Protein AF-A0A3C1YAT5-F1 (afdb_monomer)

Structure (mmCIF, N/CA/C/O backbone):
data_AF-A0A3C1YAT5-F1
#
_entry.id   AF-A0A3C1YAT5-F1
#
loop_
_atom_site.group_PDB
_atom_site.id
_atom_site.type_symbol
_atom_site.label_atom_id
_atom_site.label_alt_id
_atom_site.label_comp_id
_atom_site.label_asym_id
_atom_site.label_entity_id
_atom_site.label_seq_id
_atom_site.pdbx_PDB_ins_code
_atom_site.Cartn_x
_atom_site.Cartn_y
_atom_site.Cartn_z
_atom_site.occupancy
_atom_site.B_iso_or_equiv
_atom_site.auth_seq_id
_atom_site.auth_comp_id
_atom_site.auth_asym_id
_atom_site.auth_atom_id
_atom_site.pdbx_PDB_model_num
ATOM 1 N N . LYS A 1 1 ? -10.992 -2.499 -1.878 1.00 79.44 1 LYS A N 1
ATOM 2 C CA . LYS A 1 1 ? -9.751 -2.399 -2.696 1.00 79.44 1 LYS A CA 1
ATOM 3 C C . LYS A 1 1 ? -8.880 -1.269 -2.128 1.00 79.44 1 LYS A C 1
ATOM 5 O O . LYS A 1 1 ? -9.451 -0.261 -1.740 1.00 79.44 1 LYS A O 1
ATOM 10 N N . PHE A 1 2 ? -7.551 -1.434 -2.014 1.00 92.88 2 PHE A N 1
ATOM 11 C CA . PHE A 1 2 ? -6.635 -0.453 -1.375 1.00 92.88 2 PHE A CA 1
ATOM 12 C C . PHE A 1 2 ? -5.740 0.321 -2.357 1.00 92.88 2 PHE A C 1
ATOM 14 O O . PHE A 1 2 ? -4.995 1.206 -1.937 1.00 92.88 2 PHE A O 1
ATOM 21 N N . LEU A 1 3 ? -5.799 -0.018 -3.644 1.00 93.56 3 LEU A N 1
ATOM 22 C CA . LEU A 1 3 ? -5.091 0.663 -4.723 1.00 93.56 3 LEU A CA 1
ATOM 23 C C . LEU A 1 3 ? -6.105 1.276 -5.688 1.00 93.56 3 LEU A C 1
ATOM 25 O O . LEU A 1 3 ? -7.210 0.743 -5.824 1.00 93.56 3 LEU A O 1
ATOM 29 N N . ASN A 1 4 ? -5.729 2.376 -6.335 1.00 91.88 4 ASN A N 1
ATOM 30 C CA . ASN A 1 4 ? -6.462 2.916 -7.475 1.00 91.88 4 ASN A CA 1
ATOM 31 C C . ASN A 1 4 ? -6.046 2.208 -8.776 1.00 91.88 4 ASN A C 1
ATOM 33 O O . ASN A 1 4 ? -5.164 1.346 -8.776 1.00 91.88 4 ASN A O 1
ATOM 37 N N . GLU A 1 5 ? -6.685 2.578 -9.883 1.00 89.50 5 GLU A N 1
ATOM 38 C CA . GLU A 1 5 ? -6.423 1.983 -11.199 1.00 89.50 5 GLU A CA 1
ATOM 39 C C . GLU A 1 5 ? -4.998 2.236 -11.691 1.00 89.50 5 GLU A C 1
ATOM 41 O O . GLU A 1 5 ? -4.457 1.388 -12.388 1.00 89.50 5 GLU A O 1
ATOM 46 N N . GLN A 1 6 ? -4.372 3.332 -11.243 1.00 90.31 6 GLN A N 1
ATOM 47 C CA . GLN A 1 6 ? -2.978 3.711 -11.510 1.00 90.31 6 GLN A CA 1
ATOM 48 C C . GLN A 1 6 ? -1.960 2.964 -10.620 1.00 90.31 6 GLN A C 1
ATOM 50 O O . GLN A 1 6 ? -0.766 3.270 -10.621 1.00 90.31 6 GLN A O 1
ATOM 55 N N . GLY A 1 7 ? -2.427 2.045 -9.770 1.00 90.31 7 GLY A N 1
ATOM 56 C CA . GLY A 1 7 ? -1.596 1.288 -8.838 1.00 90.31 7 GLY A CA 1
ATOM 57 C C . GLY A 1 7 ? -1.139 2.068 -7.600 1.00 90.31 7 GLY A C 1
ATOM 58 O O . GLY A 1 7 ? -0.379 1.523 -6.804 1.00 90.31 7 GLY A O 1
ATOM 59 N N . LYS A 1 8 ? -1.590 3.308 -7.371 1.00 92.56 8 LYS A N 1
ATOM 60 C CA . LYS A 1 8 ? -1.296 4.127 -6.176 1.00 92.56 8 L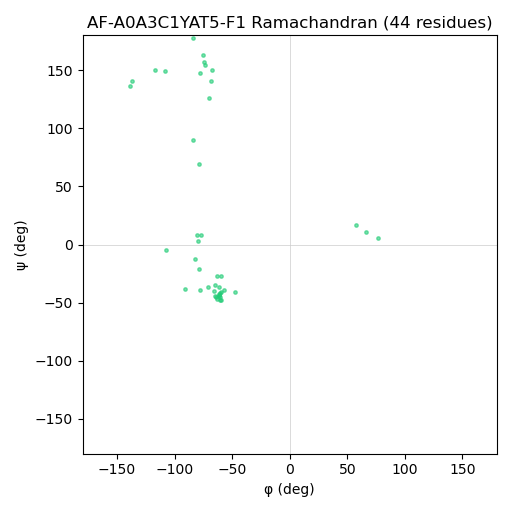YS A CA 1
ATOM 61 C C . LYS A 1 8 ? -2.140 3.690 -4.976 1.00 92.56 8 LYS A C 1
ATOM 63 O O . LYS A 1 8 ? -3.285 3.277 -5.120 1.00 92.56 8 LYS A O 1
ATOM 68 N N . ILE A 1 9 ? -1.587 3.824 -3.767 1.00 95.25 9 ILE A N 1
ATOM 69 C CA . ILE A 1 9 ? -2.301 3.497 -2.521 1.00 95.25 9 ILE A CA 1
ATOM 70 C C . ILE A 1 9 ? -3.408 4.523 -2.284 1.00 95.25 9 ILE A C 1
ATOM 72 O O . ILE A 1 9 ?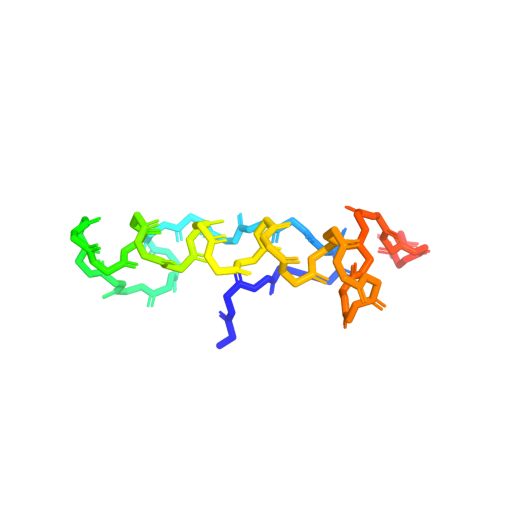 -3.145 5.725 -2.238 1.00 95.25 9 ILE A O 1
ATOM 76 N N . LEU A 1 10 ? -4.635 4.043 -2.093 1.00 95.81 10 LEU A N 1
ATOM 77 C CA . LEU A 1 10 ? -5.778 4.892 -1.792 1.00 95.81 10 LEU A CA 1
ATOM 78 C C . LEU A 1 10 ? -5.651 5.507 -0.387 1.00 95.81 10 LEU A C 1
ATOM 80 O O . LEU A 1 10 ? -5.232 4.832 0.563 1.00 95.81 10 LEU A O 1
ATOM 84 N N . PRO A 1 11 ? -6.034 6.783 -0.220 1.00 96.12 11 PRO A N 1
ATOM 85 C CA . PRO A 1 11 ? -6.028 7.431 1.080 1.00 96.12 11 PRO A CA 1
ATOM 86 C C . PRO A 1 11 ? -7.083 6.823 2.008 1.00 96.12 11 PRO A C 1
ATOM 88 O O . PRO A 1 11 ? -8.169 6.431 1.579 1.00 96.12 11 PRO A O 1
ATOM 91 N N . ARG A 1 12 ? -6.790 6.853 3.313 1.00 95.62 12 ARG A N 1
ATOM 92 C CA . ARG A 1 12 ? -7.649 6.333 4.390 1.00 95.62 12 ARG A CA 1
ATOM 93 C C . ARG A 1 12 ? -9.115 6.770 4.283 1.00 95.62 12 ARG A C 1
ATOM 95 O O . ARG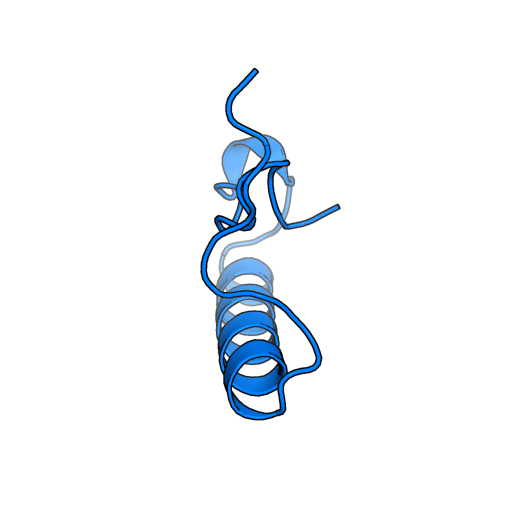 A 1 12 ? -10.007 5.975 4.545 1.00 95.62 12 ARG A O 1
ATOM 102 N N . ARG A 1 13 ? -9.360 8.034 3.919 1.00 95.50 13 ARG A N 1
ATOM 103 C CA . ARG A 1 13 ? -10.715 8.603 3.799 1.00 95.50 13 ARG A CA 1
ATOM 104 C C . ARG A 1 13 ? -11.591 7.869 2.774 1.00 95.50 13 ARG A C 1
ATOM 106 O O . ARG A 1 13 ? -12.799 7.870 2.920 1.00 95.50 13 ARG A O 1
ATOM 113 N N . ILE A 1 14 ? -10.970 7.250 1.765 1.00 95.56 14 ILE A N 1
ATOM 114 C CA . ILE A 1 14 ? -11.650 6.467 0.724 1.00 95.56 14 ILE A CA 1
ATOM 115 C C . ILE A 1 14 ? -11.746 4.997 1.144 1.00 95.56 14 ILE A C 1
ATOM 117 O O . ILE A 1 14 ? -12.751 4.344 0.900 1.00 95.56 14 ILE A O 1
ATOM 121 N N . THR A 1 15 ? -10.706 4.461 1.788 1.00 93.81 15 THR A N 1
ATOM 122 C CA . THR A 1 15 ? -10.653 3.043 2.178 1.00 93.81 15 THR A CA 1
ATOM 123 C C . THR A 1 15 ? -11.385 2.728 3.483 1.00 93.81 15 THR A C 1
ATOM 125 O O . THR A 1 15 ? -11.533 1.553 3.806 1.00 93.81 15 THR A O 1
ATOM 128 N N . GLY A 1 16 ? -11.777 3.738 4.269 1.00 94.56 16 GLY A N 1
ATOM 129 C CA . GLY A 1 16 ? -12.471 3.575 5.554 1.00 94.56 16 GLY A CA 1
ATOM 130 C C . GLY A 1 16 ? -11.634 2.912 6.658 1.00 94.56 16 GLY A C 1
ATOM 131 O O . GLY A 1 16 ? -12.155 2.542 7.705 1.00 94.56 16 GLY A O 1
ATOM 132 N N . THR A 1 17 ? -10.327 2.737 6.452 1.00 95.19 17 THR A N 1
ATOM 133 C CA . THR A 1 17 ? -9.435 2.031 7.386 1.00 95.19 17 THR A CA 1
ATOM 134 C C . THR A 1 17 ? -9.126 2.876 8.623 1.00 95.19 17 THR A C 1
ATOM 136 O O . THR A 1 17 ? -9.181 4.100 8.588 1.00 95.19 17 THR A O 1
ATOM 139 N N . SER A 1 18 ? -8.741 2.268 9.749 1.00 96.81 18 SER A N 1
ATOM 140 C CA . SER A 1 18 ? -8.126 3.032 10.849 1.00 96.81 18 SER A CA 1
ATOM 141 C C . SER A 1 18 ? -6.673 3.391 10.510 1.00 96.81 18 SER A C 1
ATOM 143 O O . SER A 1 18 ? -6.056 2.767 9.644 1.00 96.81 18 SER A O 1
ATOM 145 N N . LEU A 1 19 ? -6.079 4.362 11.215 1.00 96.88 19 LEU A N 1
ATOM 146 C CA . LEU A 1 19 ? -4.672 4.735 11.007 1.00 96.88 19 LEU A CA 1
ATOM 147 C C . LEU A 1 19 ? -3.718 3.541 11.203 1.00 96.88 19 LEU A C 1
ATOM 149 O O . LEU A 1 19 ? -2.780 3.358 10.424 1.00 96.88 19 LEU A O 1
ATOM 153 N N . LYS A 1 20 ? -3.991 2.693 12.205 1.00 97.50 20 LYS A N 1
ATOM 154 C CA . LYS A 1 20 ? -3.225 1.468 12.484 1.00 97.50 20 LYS A CA 1
ATOM 155 C C . LYS A 1 20 ? -3.248 0.518 11.287 1.00 97.50 20 LYS A C 1
ATOM 157 O O . LYS A 1 20 ? -2.199 0.035 10.864 1.00 97.50 20 LYS A O 1
ATOM 162 N N . PHE A 1 21 ? -4.426 0.276 10.715 1.00 97.00 21 PHE A N 1
ATOM 163 C CA . PHE A 1 21 ? -4.558 -0.602 9.553 1.00 97.00 21 PHE A CA 1
ATOM 164 C C . PHE A 1 21 ? -3.984 0.026 8.284 1.00 97.00 21 PHE A C 1
ATOM 166 O O . PHE A 1 21 ? -3.319 -0.674 7.528 1.00 97.00 21 PHE A O 1
ATOM 173 N N . GLN A 1 22 ? -4.125 1.338 8.088 1.00 97.62 22 GLN A N 1
ATOM 174 C CA . GLN A 1 22 ? -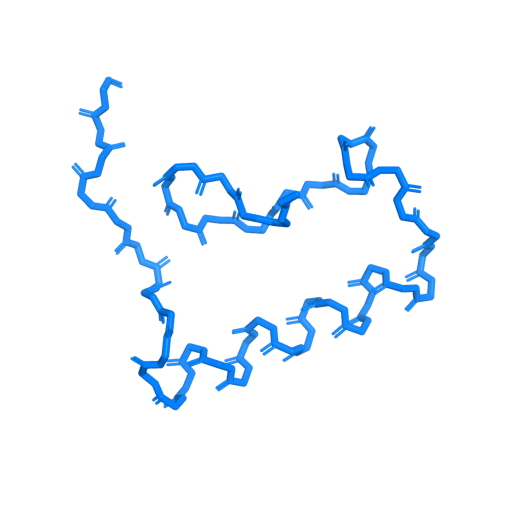3.548 2.024 6.930 1.00 97.62 22 GLN A CA 1
ATOM 175 C C . GLN A 1 22 ? -2.020 1.879 6.872 1.00 97.62 22 GLN A C 1
ATOM 177 O O . GLN A 1 22 ? -1.466 1.619 5.805 1.00 97.62 22 GLN A O 1
ATOM 182 N N . ARG A 1 23 ? -1.329 1.971 8.019 1.00 97.56 23 ARG A N 1
ATOM 183 C CA . ARG A 1 23 ? 0.123 1.725 8.105 1.00 97.56 23 ARG A CA 1
ATOM 184 C C . ARG A 1 23 ? 0.484 0.290 7.705 1.00 97.56 23 ARG A C 1
ATOM 186 O O . ARG A 1 23 ? 1.426 0.090 6.941 1.00 97.56 23 ARG A O 1
ATOM 193 N N . ARG A 1 24 ? -0.291 -0.699 8.169 1.00 97.44 24 ARG A N 1
ATOM 194 C CA . ARG A 1 24 ? -0.094 -2.121 7.824 1.00 97.44 24 ARG A CA 1
ATOM 195 C C . ARG A 1 24 ? -0.308 -2.377 6.333 1.00 97.44 24 ARG A C 1
ATOM 197 O O . ARG A 1 24 ? 0.519 -3.039 5.713 1.00 97.44 24 ARG A O 1
ATOM 204 N N . VAL A 1 25 ? -1.371 -1.814 5.757 1.00 96.56 25 VAL A N 1
ATOM 205 C CA . VAL A 1 25 ? -1.670 -1.903 4.320 1.00 96.56 25 VAL A CA 1
ATOM 206 C C . VAL A 1 25 ? -0.5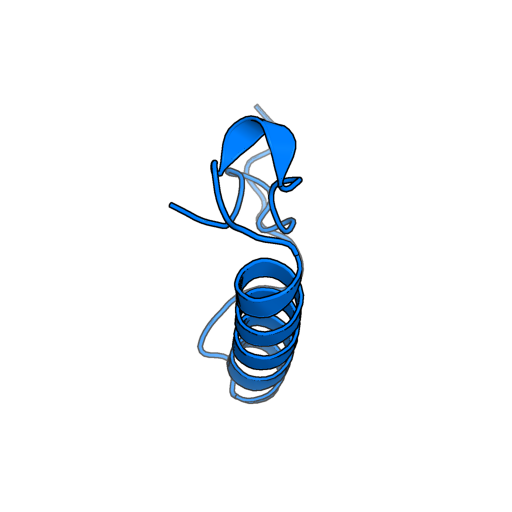36 -1.292 3.502 1.00 96.56 25 VAL A C 1
ATOM 208 O O . VAL A 1 25 ? -0.032 -1.938 2.590 1.00 96.56 25 VAL A O 1
ATOM 211 N N . ALA A 1 26 ? -0.068 -0.093 3.858 1.00 97.00 26 ALA A N 1
ATOM 212 C CA . ALA A 1 26 ? 1.013 0.565 3.131 1.00 97.00 26 ALA A CA 1
ATOM 213 C C . ALA A 1 26 ? 2.314 -0.255 3.133 1.00 97.00 26 ALA A C 1
ATOM 215 O O . ALA A 1 26 ? 2.970 -0.371 2.099 1.00 97.00 26 ALA A O 1
ATOM 216 N N . GLN A 1 27 ? 2.677 -0.858 4.268 1.00 97.94 27 GLN A N 1
ATOM 217 C CA . GLN A 1 27 ? 3.837 -1.748 4.346 1.00 97.94 27 GLN A CA 1
ATOM 218 C C . GLN A 1 27 ? 3.652 -3.016 3.503 1.00 97.94 27 GLN A C 1
ATOM 220 O O . GLN A 1 27 ? 4.570 -3.408 2.786 1.00 97.94 27 GLN A O 1
ATOM 225 N N . ALA A 1 28 ? 2.474 -3.643 3.564 1.00 97.25 28 ALA A N 1
ATOM 226 C CA . ALA A 1 28 ? 2.173 -4.839 2.783 1.00 97.25 28 ALA A CA 1
ATOM 227 C C . ALA A 1 28 ? 2.243 -4.567 1.273 1.00 97.25 28 ALA A C 1
ATOM 229 O O . ALA A 1 28 ? 2.885 -5.325 0.554 1.00 97.25 28 ALA A O 1
ATOM 230 N N . VAL A 1 29 ? 1.676 -3.447 0.809 1.00 96.56 29 VAL A N 1
ATOM 231 C CA . VAL A 1 29 ? 1.747 -3.032 -0.601 1.00 96.56 29 VAL A CA 1
ATOM 232 C C . VAL A 1 29 ? 3.196 -2.824 -1.041 1.00 96.56 29 VAL A C 1
ATOM 234 O O . VAL A 1 29 ? 3.583 -3.305 -2.100 1.00 96.56 29 VAL A O 1
ATOM 237 N N . LYS A 1 30 ? 4.021 -2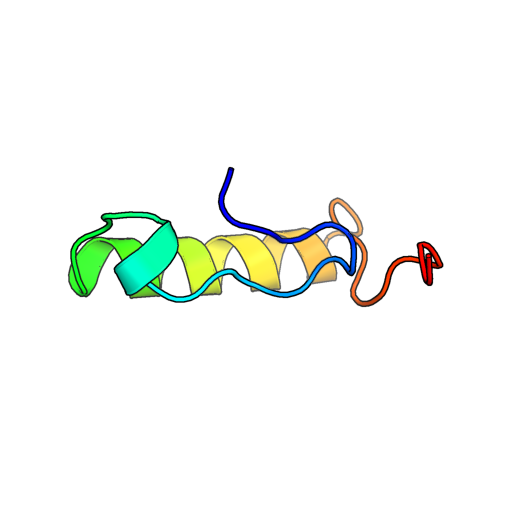.143 -0.235 1.00 97.00 30 LYS A 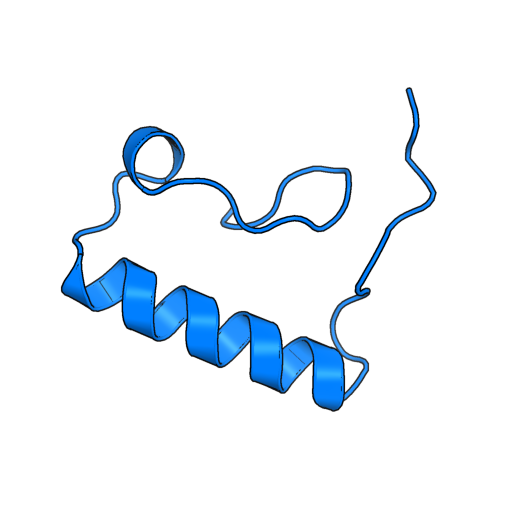N 1
ATOM 238 C CA . LYS A 1 30 ? 5.440 -1.929 -0.568 1.00 97.00 30 LYS A CA 1
ATOM 239 C C . LYS A 1 30 ? 6.210 -3.247 -0.683 1.00 97.00 30 LYS A C 1
ATOM 241 O O . LYS A 1 30 ? 6.973 -3.410 -1.628 1.00 97.00 30 LYS A O 1
ATOM 246 N N . ARG A 1 31 ? 5.974 -4.197 0.231 1.00 98.06 31 ARG A N 1
ATOM 247 C CA . ARG A 1 31 ? 6.579 -5.539 0.160 1.00 98.06 31 ARG A CA 1
ATOM 248 C C . ARG A 1 31 ? 6.127 -6.304 -1.079 1.00 98.06 31 ARG A C 1
ATOM 250 O O . ARG A 1 31 ? 6.962 -6.836 -1.794 1.00 98.06 31 ARG A O 1
ATOM 257 N N . ALA A 1 32 ? 4.830 -6.309 -1.367 1.00 97.31 32 ALA A N 1
ATOM 258 C CA . ALA A 1 32 ? 4.289 -6.970 -2.550 1.00 97.31 32 ALA A CA 1
ATOM 259 C C . ALA A 1 32 ? 4.847 -6.381 -3.859 1.00 97.31 32 ALA A C 1
ATOM 261 O O . ALA A 1 32 ? 5.134 -7.136 -4.781 1.00 97.31 32 ALA A O 1
ATOM 262 N N . ARG A 1 33 ? 5.081 -5.062 -3.924 1.00 96.19 33 ARG A N 1
ATOM 263 C CA . ARG A 1 33 ? 5.763 -4.432 -5.067 1.00 96.19 33 ARG A CA 1
ATOM 264 C C . ARG A 1 33 ? 7.218 -4.867 -5.212 1.00 96.19 33 ARG A C 1
ATOM 266 O O . ARG A 1 33 ? 7.672 -5.097 -6.323 1.00 96.19 33 ARG A O 1
ATOM 273 N N . HIS A 1 34 ? 7.939 -5.005 -4.100 1.00 97.38 34 HIS A N 1
ATOM 274 C CA . HIS A 1 34 ? 9.312 -5.512 -4.124 1.00 97.38 34 HIS A CA 1
ATOM 275 C C . HIS A 1 34 ? 9.380 -6.975 -4.593 1.00 97.38 34 HIS A C 1
ATOM 277 O O . HIS A 1 34 ? 10.294 -7.346 -5.314 1.00 97.38 34 HIS A O 1
ATOM 283 N N . LEU A 1 35 ? 8.369 -7.774 -4.243 1.00 97.56 35 LEU A N 1
ATOM 284 C CA . LEU A 1 35 ? 8.209 -9.164 -4.682 1.00 97.56 35 LEU A CA 1
ATOM 285 C C . LEU A 1 35 ? 7.613 -9.310 -6.095 1.00 97.56 35 LEU A C 1
ATOM 287 O O . LEU A 1 35 ? 7.238 -10.414 -6.473 1.00 97.56 35 LEU A O 1
ATOM 291 N N . ALA A 1 36 ? 7.461 -8.217 -6.850 1.00 95.00 36 ALA A N 1
ATOM 292 C CA . ALA A 1 36 ? 6.834 -8.197 -8.176 1.00 95.00 36 ALA A CA 1
ATOM 293 C C . ALA A 1 36 ? 5.382 -8.731 -8.235 1.00 95.00 36 ALA A C 1
ATOM 295 O O . ALA A 1 36 ? 4.855 -8.992 -9.311 1.00 95.00 36 ALA A O 1
ATOM 296 N N . LEU A 1 37 ? 4.693 -8.834 -7.092 1.00 95.38 37 LEU A N 1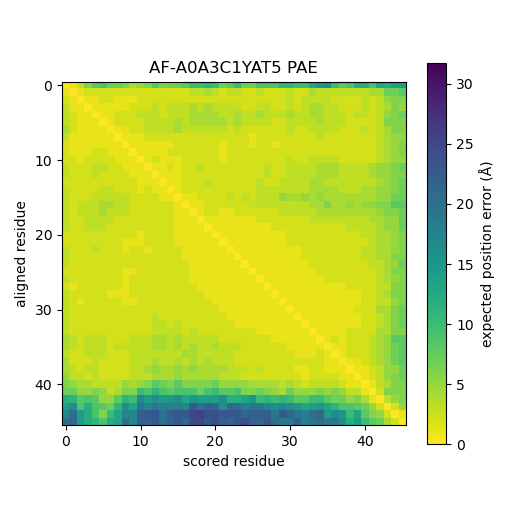
ATOM 297 C CA . LEU A 1 37 ? 3.278 -9.228 -7.024 1.00 95.38 37 LEU A CA 1
ATOM 298 C C . LEU A 1 37 ? 2.333 -8.075 -7.386 1.00 95.38 37 LEU A C 1
ATOM 300 O O . LEU A 1 37 ? 1.163 -8.295 -7.689 1.00 95.38 37 LEU A O 1
ATOM 304 N N . LEU A 1 38 ? 2.816 -6.834 -7.288 1.00 93.00 38 LEU A N 1
ATOM 305 C CA . LEU A 1 38 ? 2.067 -5.626 -7.616 1.00 93.00 38 LEU A CA 1
ATOM 306 C C . LEU A 1 38 ? 2.949 -4.646 -8.398 1.00 93.00 38 LEU A C 1
ATOM 308 O O . LEU A 1 38 ? 4.107 -4.450 -8.027 1.00 93.00 38 LEU A O 1
ATOM 312 N N . PRO A 1 39 ? 2.406 -3.960 -9.415 1.00 91.94 39 PRO A N 1
ATOM 313 C CA . PRO A 1 39 ? 3.146 -2.943 -10.146 1.00 91.94 39 PRO A CA 1
ATOM 314 C C . PRO A 1 39 ? 3.316 -1.653 -9.325 1.00 91.94 39 PRO A C 1
ATOM 316 O O . PRO A 1 39 ? 2.516 -1.319 -8.439 1.00 91.94 39 PRO A O 1
ATOM 319 N N . PHE A 1 40 ? 4.373 -0.899 -9.632 1.00 90.38 40 PHE A N 1
ATOM 320 C CA . PHE A 1 40 ? 4.580 0.450 -9.093 1.00 90.38 40 PHE A CA 1
ATOM 321 C C . PHE A 1 40 ? 3.706 1.490 -9.798 1.00 90.38 40 PHE A C 1
ATOM 323 O O . PHE A 1 40 ? 3.173 2.383 -9.137 1.00 90.38 40 PHE A O 1
ATOM 330 N N . VAL A 1 41 ? 3.557 1.344 -11.114 1.00 88.75 41 VAL A N 1
ATOM 331 C CA . VAL A 1 41 ? 2.755 2.183 -12.006 1.00 88.75 41 VAL A CA 1
ATOM 332 C C . VAL A 1 41 ? 2.046 1.246 -12.974 1.00 88.75 41 VAL A C 1
ATOM 334 O O . VAL A 1 41 ? 2.647 0.283 -13.448 1.00 88.75 41 VAL A O 1
ATOM 337 N N . THR A 1 42 ? 0.769 1.494 -13.225 1.00 87.38 42 THR A N 1
ATOM 338 C CA . THR A 1 42 ? -0.001 0.810 -14.267 1.00 87.38 42 THR A CA 1
ATOM 339 C C . THR A 1 42 ? -0.261 1.778 -15.416 1.00 87.38 42 THR A C 1
ATOM 341 O O . THR A 1 42 ? -0.415 2.979 -15.197 1.00 87.38 42 THR A O 1
ATOM 344 N N . ASP A 1 43 ? -0.349 1.242 -16.632 1.00 76.31 43 ASP A N 1
ATOM 345 C CA . ASP A 1 43 ? -0.524 2.013 -17.874 1.00 76.31 43 ASP A CA 1
ATOM 346 C C . ASP A 1 43 ? -1.959 2.514 -18.099 1.00 76.31 43 ASP A C 1
ATOM 348 O O . ASP A 1 43 ? -2.302 3.035 -19.157 1.00 76.31 43 ASP A O 1
ATOM 352 N N . LEU A 1 44 ? -2.830 2.360 -17.098 1.00 65.38 44 LEU 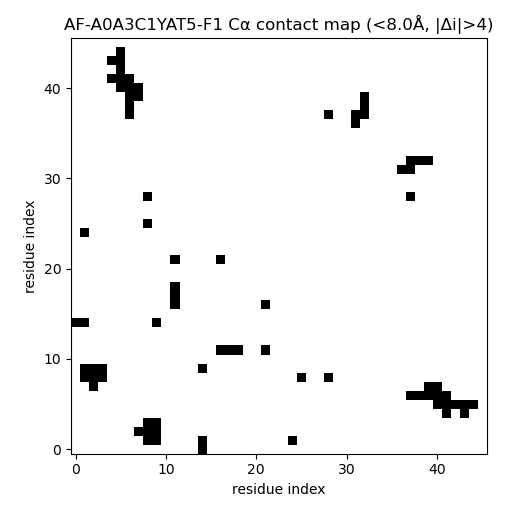A N 1
ATOM 353 C CA . LEU A 1 44 ? -4.217 2.798 -17.176 1.00 65.38 44 LEU A CA 1
ATOM 354 C C . LEU A 1 44 ? -4.303 4.315 -16.936 1.00 65.38 44 LEU A C 1
ATOM 356 O O . LEU A 1 44 ? -4.785 4.791 -15.905 1.00 65.38 44 LEU A O 1
ATOM 360 N N . MET A 1 45 ? -3.792 5.078 -17.899 1.00 59.41 45 MET A N 1
ATOM 361 C CA . MET A 1 45 ? -4.197 6.457 -18.138 1.00 59.41 45 MET A CA 1
ATOM 362 C C . MET A 1 45 ? -5.449 6.410 -19.013 1.00 59.41 45 MET A C 1
ATOM 364 O O . MET A 1 45 ? -5.362 6.327 -20.234 1.00 59.41 45 MET A O 1
ATOM 368 N N . LYS A 1 46 ? -6.614 6.360 -18.367 1.00 57.22 46 LYS A N 1
ATOM 369 C CA . LYS A 1 46 ? -7.859 6.793 -19.005 1.00 57.22 46 LYS A CA 1
ATOM 370 C C . LYS A 1 46 ? -7.966 8.304 -18.907 1.00 57.22 46 LYS A C 1
ATOM 372 O O . LYS A 1 46 ? -7.597 8.828 -17.829 1.00 57.22 46 LYS A O 1
#

Foldseek 3Di:
DQADPQQHGDDCVVVVDDPVVSVVVVVVSVVCCVVVVGPPTDPPPD

pLDDT: mean 91.9, std 9.38, range [57.22, 98.06]

Mean predicted aligned error: 3.64 Å

Nearest PDB structures (foldseek):
  7p7q-assembly1_s  TM=1.001E+00  e=2.304E-04  Enterococcus faecalis
  3jce-assembly1_r  TM=9.804E-01  e=4.158E-04  Escherichia coli K-12
  5mmm-assembly1_r  TM=9.603E-01  e=9.361E-04  Spinacia oleracea
  9gut-assembly1_S  TM=9.050E-01  e=4.476E-04  Escherichia coli K-12
  7ssl-assembly1_W  TM=9.167E-01  e=1.085E-03  Escherichia coli K-12

Sequence (46 aa):
KFLNEQGKILPRRITGTSLKFQRRVAQAVKRARHLALLPFVTDLMK

Radius of gyration: 10.95 Å; Cα contacts (8 Å, |Δi|>4): 38; chains: 1; bounding box: 22×18×32 Å

Solvent-accessible surface area (backbone atoms only — not comparable to full-atom values): 2861 Å² total; per-residue (Å²): 126,64,54,47,81,44,41,46,76,56,56,50,90,79,61,71,50,52,74,74,53,46,55,52,50,54,51,50,53,53,51,35,35,74,68,68,76,38,64,79,67,45,88,61,78,124

Secondary structure (DSSP, 8-state):
--B-TTSPBPPHHHHT--HHHHHHHHHHHHHHHHTTSS-SS-S---